Protein AF-A0A317T1D5-F1 (afdb_monomer)

Structure (mmCIF, N/CA/C/O backbone):
data_AF-A0A317T1D5-F1
#
_entry.id   AF-A0A317T1D5-F1
#
loop_
_atom_site.group_PDB
_atom_site.id
_atom_site.type_symbol
_atom_site.label_atom_id
_atom_site.label_alt_id
_atom_site.label_comp_id
_atom_site.label_asym_id
_atom_site.label_entity_id
_atom_site.label_seq_id
_atom_site.pdbx_PDB_ins_code
_atom_site.Cartn_x
_atom_site.Cartn_y
_atom_site.Cartn_z
_atom_site.occupancy
_atom_site.B_iso_or_equiv
_atom_site.auth_seq_id
_atom_site.auth_comp_id
_atom_site.auth_asym_id
_atom_site.auth_atom_id
_atom_site.pdbx_PDB_model_num
ATOM 1 N N . SER A 1 1 ? -10.820 20.258 -4.183 1.00 56.91 1 SER A N 1
ATOM 2 C CA . SER A 1 1 ? -10.909 20.602 -2.753 1.00 56.91 1 SER A CA 1
ATOM 3 C C . SER A 1 1 ? -9.842 19.813 -2.025 1.00 56.91 1 SER A C 1
ATOM 5 O O . SER A 1 1 ? -9.883 18.593 -2.111 1.00 56.91 1 SER A O 1
ATOM 7 N N 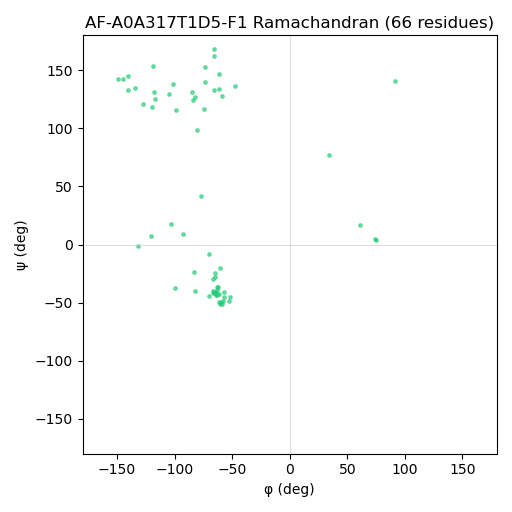. GLU A 1 2 ? -8.883 20.467 -1.369 1.00 78.81 2 GLU A N 1
ATOM 8 C CA . GLU A 1 2 ? -7.866 19.823 -0.512 1.00 78.81 2 GLU A CA 1
ATOM 9 C C . GLU A 1 2 ? -8.457 19.427 0.852 1.00 78.81 2 GLU A C 1
ATOM 11 O O . GLU A 1 2 ? -7.862 19.642 1.903 1.00 78.81 2 GLU A O 1
ATOM 16 N N . THR A 1 3 ? -9.677 18.891 0.862 1.00 91.12 3 THR A N 1
ATOM 17 C CA . THR A 1 3 ? -10.287 18.416 2.099 1.00 91.12 3 THR A CA 1
ATOM 18 C C . THR A 1 3 ? -9.616 17.102 2.490 1.00 91.12 3 THR A C 1
ATOM 20 O O . THR A 1 3 ? -9.727 16.131 1.733 1.00 91.12 3 THR A O 1
ATOM 23 N N . PRO A 1 4 ? -8.919 17.041 3.640 1.00 91.25 4 PRO A N 1
ATOM 24 C CA . PRO A 1 4 ? -8.309 15.804 4.090 1.00 91.25 4 PRO A CA 1
ATOM 25 C C . PRO A 1 4 ? -9.404 14.764 4.314 1.00 91.25 4 PRO A C 1
ATOM 27 O O . PRO A 1 4 ? -10.439 15.049 4.920 1.00 91.25 4 PRO A O 1
ATOM 30 N N . ARG A 1 5 ? -9.171 13.555 3.804 1.00 91.81 5 ARG A N 1
ATOM 31 C CA . ARG A 1 5 ? -9.990 12.386 4.119 1.00 91.81 5 ARG A CA 1
ATOM 32 C C . ARG A 1 5 ? -9.246 11.533 5.144 1.00 91.81 5 ARG A C 1
ATOM 34 O O . ARG A 1 5 ? -8.026 11.400 5.021 1.00 91.81 5 ARG A O 1
ATOM 41 N N . PRO A 1 6 ? -9.940 10.998 6.158 1.00 95.12 6 PRO A N 1
ATOM 42 C CA . PRO A 1 6 ? -9.325 10.061 7.084 1.00 95.12 6 PRO A CA 1
ATOM 43 C C . PRO A 1 6 ? -8.845 8.816 6.330 1.00 95.12 6 PRO A C 1
ATOM 45 O O . PRO A 1 6 ? -9.450 8.406 5.344 1.00 95.12 6 PRO A O 1
ATOM 48 N N . ALA A 1 7 ? -7.743 8.243 6.800 1.00 96.31 7 ALA A N 1
ATOM 49 C CA . ALA A 1 7 ? -7.219 6.966 6.341 1.00 96.31 7 ALA A CA 1
ATOM 50 C C . ALA A 1 7 ? -6.705 6.194 7.559 1.00 96.31 7 ALA A C 1
ATOM 52 O O . ALA A 1 7 ? -6.168 6.790 8.496 1.00 96.31 7 ALA A O 1
ATOM 53 N N . ILE A 1 8 ? -6.863 4.875 7.537 1.00 97.81 8 ILE A N 1
ATOM 54 C CA . ILE A 1 8 ? -6.437 3.962 8.605 1.00 97.81 8 ILE A CA 1
ATOM 55 C C . ILE A 1 8 ? -5.103 3.303 8.233 1.00 97.81 8 ILE A C 1
ATOM 57 O O . ILE A 1 8 ? -4.236 3.129 9.089 1.00 97.81 8 ILE A O 1
ATOM 61 N N . LEU A 1 9 ? -4.908 2.969 6.951 1.00 97.94 9 LEU A N 1
ATOM 62 C CA . LEU A 1 9 ? -3.706 2.301 6.448 1.00 97.94 9 LEU A CA 1
ATOM 63 C C . LEU A 1 9 ? -2.990 3.159 5.400 1.00 97.94 9 LEU A C 1
ATOM 65 O O . LEU A 1 9 ? -3.515 3.425 4.324 1.00 97.94 9 LEU A O 1
ATOM 69 N N . GLY A 1 10 ? -1.745 3.538 5.688 1.00 97.75 10 GLY A N 1
ATOM 70 C CA . GLY A 1 10 ? -0.863 4.212 4.736 1.00 97.75 10 GLY A CA 1
ATOM 71 C C . GLY A 1 10 ? 0.128 3.249 4.081 1.00 97.75 10 GLY A C 1
ATOM 72 O O . GLY A 1 10 ? 1.025 2.725 4.740 1.00 97.75 10 GLY A O 1
ATOM 73 N N . ILE A 1 11 ? 0.034 3.064 2.766 1.00 97.81 11 ILE A N 1
ATOM 74 C CA . ILE A 1 11 ? 1.022 2.331 1.972 1.00 97.81 11 ILE A CA 1
ATOM 75 C C . ILE A 1 11 ? 2.210 3.252 1.686 1.00 97.81 11 ILE A C 1
ATOM 77 O O . ILE A 1 11 ? 2.181 4.068 0.761 1.00 97.81 11 ILE A O 1
ATOM 81 N N . SER A 1 12 ? 3.274 3.102 2.482 1.00 96.62 12 SER A N 1
ATOM 82 C CA . SER A 1 12 ? 4.519 3.857 2.286 1.00 96.62 12 SER A CA 1
ATOM 83 C C . SER A 1 12 ? 5.268 3.415 1.024 1.00 96.62 12 SER A C 1
ATOM 85 O O . SER A 1 12 ? 5.772 4.233 0.255 1.00 96.62 12 SER A O 1
ATOM 87 N N . ARG A 1 13 ? 5.364 2.098 0.799 1.00 95.56 13 ARG A N 1
ATOM 88 C CA . ARG A 1 13 ? 6.062 1.503 -0.347 1.00 95.56 13 ARG A CA 1
ATOM 89 C C . ARG A 1 13 ? 5.392 0.195 -0.740 1.00 95.56 13 ARG A C 1
ATOM 91 O O . ARG A 1 13 ? 5.002 -0.592 0.114 1.00 95.56 13 ARG A O 1
ATOM 98 N N . VAL A 1 14 ? 5.335 -0.058 -2.040 1.00 96.56 14 VAL A N 1
ATOM 99 C CA 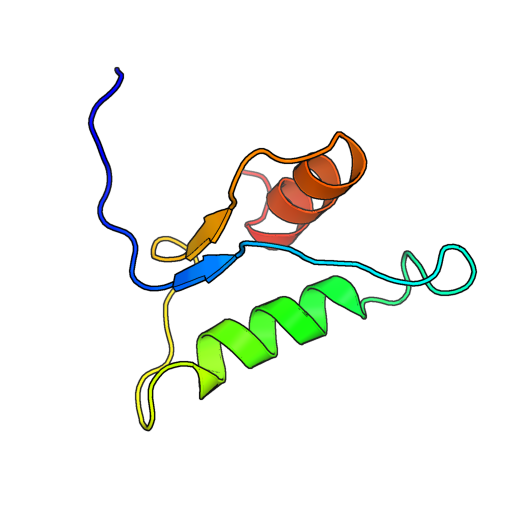. VAL A 1 14 ? 4.981 -1.355 -2.616 1.00 96.56 14 VAL A CA 1
ATOM 100 C C . VAL A 1 14 ? 5.884 -1.591 -3.816 1.00 96.56 14 VAL A C 1
ATOM 102 O O . VAL A 1 14 ? 6.093 -0.699 -4.639 1.00 96.56 14 VAL A O 1
ATOM 105 N N . TRP A 1 15 ? 6.467 -2.781 -3.899 1.00 96.62 15 TRP A N 1
ATOM 106 C CA . TRP A 1 15 ? 7.394 -3.130 -4.963 1.00 96.62 15 TRP A CA 1
ATOM 107 C C . TRP A 1 15 ? 7.234 -4.593 -5.342 1.00 96.62 15 TRP A C 1
ATOM 109 O O . TRP A 1 15 ? 7.015 -5.459 -4.500 1.00 96.62 15 TRP A O 1
ATOM 119 N N . VAL A 1 16 ? 7.361 -4.853 -6.638 1.00 97.69 16 VAL A N 1
ATOM 120 C CA . VAL A 1 16 ? 7.437 -6.195 -7.205 1.00 97.69 16 VAL A CA 1
ATOM 121 C C . VAL A 1 16 ? 8.576 -6.189 -8.215 1.00 97.69 16 VAL A C 1
ATOM 123 O O . VAL A 1 16 ? 8.671 -5.260 -9.033 1.00 97.69 16 VAL A O 1
ATOM 126 N N . CYS A 1 17 ? 9.409 -7.232 -8.160 1.00 97.62 17 CYS A N 1
ATOM 127 C CA . CYS A 1 17 ? 10.473 -7.478 -9.131 1.00 97.62 17 CYS A CA 1
ATOM 128 C C . CYS A 1 17 ? 9.937 -7.344 -10.559 1.00 97.62 17 CYS A C 1
ATOM 130 O O . CYS A 1 17 ? 8.845 -7.838 -10.847 1.00 97.62 17 CYS A O 1
ATOM 132 N N . ALA A 1 18 ? 10.686 -6.669 -11.437 1.00 95.88 18 ALA A N 1
ATOM 133 C CA . ALA A 1 18 ? 10.249 -6.354 -12.797 1.00 95.88 18 ALA A CA 1
ATOM 134 C C . ALA A 1 18 ? 9.760 -7.600 -13.553 1.00 95.88 18 ALA A C 1
ATOM 136 O O . ALA A 1 18 ? 8.645 -7.587 -14.077 1.00 95.88 18 ALA A O 1
ATOM 137 N N . ASP A 1 19 ? 10.510 -8.700 -13.461 1.00 97.81 19 ASP A N 1
ATOM 138 C CA . ASP A 1 19 ? 10.223 -9.978 -14.131 1.00 97.81 19 ASP A CA 1
ATOM 139 C C . ASP A 1 19 ? 8.998 -10.720 -13.567 1.00 97.81 19 ASP A C 1
ATOM 141 O O . ASP A 1 19 ? 8.554 -11.745 -14.097 1.00 97.81 19 ASP A O 1
ATOM 145 N N . HIS A 1 20 ? 8.436 -10.232 -12.460 1.00 97.19 20 HIS A N 1
ATOM 146 C CA . HIS A 1 20 ? 7.291 -10.829 -11.768 1.00 97.19 20 HIS A CA 1
ATOM 147 C C . HIS A 1 20 ? 6.091 -9.879 -11.669 1.00 97.19 20 HIS A C 1
ATOM 149 O O . HIS A 1 20 ? 5.086 -10.194 -11.023 1.00 97.19 20 HIS A O 1
ATOM 155 N N . ARG A 1 21 ? 6.150 -8.719 -12.332 1.00 95.62 21 ARG A N 1
ATOM 156 C CA . ARG A 1 21 ? 5.015 -7.790 -12.420 1.00 95.62 21 ARG A CA 1
ATOM 157 C C . ARG A 1 21 ? 3.863 -8.400 -13.219 1.00 95.62 21 ARG A C 1
ATOM 159 O O . ARG A 1 21 ? 4.027 -9.363 -13.958 1.00 95.62 21 ARG A O 1
ATOM 166 N N . ARG A 1 22 ? 2.667 -7.818 -13.052 1.00 94.44 22 ARG A N 1
ATOM 167 C CA . ARG A 1 22 ? 1.419 -8.221 -13.739 1.00 94.44 22 ARG A CA 1
ATOM 168 C C . ARG A 1 22 ? 0.951 -9.659 -13.450 1.00 94.44 22 ARG A C 1
ATOM 170 O O . ARG A 1 22 ? 0.068 -10.156 -14.132 1.00 94.44 22 ARG A O 1
ATOM 177 N N . ARG A 1 23 ? 1.469 -10.287 -12.388 1.00 97.12 23 ARG A N 1
ATOM 178 C CA . ARG A 1 23 ? 1.040 -11.606 -11.878 1.00 97.12 23 ARG A CA 1
ATOM 179 C C . ARG A 1 23 ? 0.159 -11.523 -10.620 1.00 97.12 23 ARG A C 1
ATOM 181 O O . ARG A 1 23 ? 0.071 -12.475 -9.857 1.00 97.12 23 ARG A O 1
ATOM 188 N N . GLY A 1 24 ? -0.420 -10.352 -10.337 1.00 96.69 24 GLY A N 1
ATOM 189 C CA . GLY A 1 24 ? -1.284 -10.125 -9.166 1.00 96.69 24 GLY A CA 1
ATOM 190 C C . GLY A 1 24 ? -0.568 -10.014 -7.810 1.00 96.69 24 GLY A C 1
ATOM 191 O O . GLY A 1 24 ? -1.233 -9.867 -6.791 1.00 96.69 24 GLY A O 1
ATOM 192 N N . ILE A 1 25 ? 0.769 -10.044 -7.768 1.00 98.38 25 ILE A N 1
ATOM 193 C CA . ILE A 1 25 ? 1.543 -10.023 -6.510 1.00 98.38 25 ILE A CA 1
ATOM 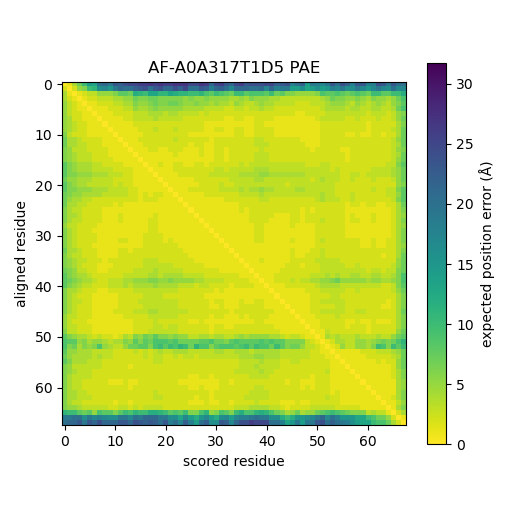194 C C . ILE A 1 25 ? 1.264 -8.753 -5.697 1.00 98.38 25 ILE A C 1
ATOM 196 O O . ILE A 1 25 ? 0.918 -8.843 -4.526 1.00 98.38 25 ILE A O 1
ATOM 200 N N . ALA A 1 26 ? 1.372 -7.575 -6.319 1.00 97.75 26 ALA A N 1
ATOM 201 C CA . ALA A 1 26 ? 1.147 -6.308 -5.626 1.00 97.75 26 ALA A CA 1
ATOM 202 C C . ALA A 1 26 ? -0.286 -6.193 -5.084 1.00 97.75 26 ALA A C 1
ATOM 204 O O . ALA A 1 26 ? -0.470 -5.802 -3.941 1.00 97.75 26 ALA A O 1
ATOM 205 N N . THR A 1 27 ? -1.285 -6.601 -5.870 1.00 97.69 27 THR A N 1
ATOM 206 C CA . THR A 1 27 ? -2.688 -6.661 -5.438 1.00 97.69 27 THR A CA 1
ATOM 207 C C . THR A 1 27 ? -2.856 -7.551 -4.210 1.00 97.69 27 THR A C 1
ATOM 209 O O . THR A 1 27 ? -3.399 -7.099 -3.211 1.00 97.69 27 THR A O 1
ATOM 212 N N . ARG A 1 28 ? -2.292 -8.766 -4.228 1.00 98.31 28 ARG A N 1
ATOM 213 C CA . ARG A 1 28 ? -2.335 -9.682 -3.078 1.00 98.31 28 ARG A CA 1
ATOM 214 C C . ARG A 1 28 ? -1.634 -9.118 -1.843 1.00 98.31 28 ARG A C 1
ATOM 216 O O . ARG A 1 28 ? -2.100 -9.352 -0.735 1.00 98.31 28 ARG A O 1
ATOM 223 N N . LEU A 1 29 ? -0.529 -8.390 -2.017 1.00 98.38 29 LEU A N 1
ATOM 224 C CA . LEU A 1 29 ? 0.145 -7.708 -0.909 1.00 98.38 29 LEU A CA 1
ATOM 225 C C . LEU A 1 29 ? -0.751 -6.624 -0.293 1.00 98.38 29 LEU A C 1
ATOM 227 O O . LEU A 1 29 ? -0.839 -6.545 0.927 1.00 98.38 29 LEU A O 1
ATOM 231 N N . LEU A 1 30 ? -1.435 -5.828 -1.120 1.00 98.12 30 LEU A N 1
ATOM 232 C CA . LEU A 1 30 ? -2.364 -4.793 -0.657 1.00 98.12 30 LEU A CA 1
ATOM 233 C C . LEU A 1 30 ? -3.597 -5.397 0.033 1.00 98.12 30 LEU A C 1
ATOM 235 O O . LEU A 1 30 ? -3.999 -4.916 1.091 1.00 98.12 30 LEU A O 1
ATOM 239 N N . ASP A 1 31 ? -4.154 -6.479 -0.518 1.00 98.00 31 ASP A N 1
ATOM 240 C CA . ASP A 1 31 ? -5.296 -7.186 0.071 1.00 98.00 31 ASP A CA 1
ATOM 241 C C . ASP A 1 31 ? -4.936 -7.823 1.422 1.00 98.00 31 ASP A C 1
ATOM 243 O O . ASP A 1 31 ? -5.683 -7.696 2.387 1.00 98.00 31 ASP A O 1
ATOM 247 N N . CYS A 1 32 ? -3.753 -8.431 1.520 1.00 98.19 32 CYS A N 1
ATOM 248 C CA . CYS A 1 32 ? -3.232 -8.968 2.774 1.00 98.19 32 CYS A CA 1
ATOM 249 C C . CYS A 1 32 ? -3.012 -7.854 3.810 1.00 98.19 32 CYS A C 1
ATOM 251 O O . CYS A 1 32 ? -3.395 -7.998 4.969 1.00 98.19 32 CYS A O 1
ATOM 253 N N . ALA A 1 33 ? -2.450 -6.714 3.392 1.00 98.00 33 ALA A N 1
ATOM 254 C CA . ALA A 1 33 ? -2.232 -5.584 4.286 1.00 98.00 33 ALA A CA 1
ATOM 255 C C . ALA A 1 33 ? -3.554 -5.077 4.880 1.00 98.00 33 ALA A C 1
ATOM 257 O O . ALA A 1 33 ? -3.666 -4.971 6.097 1.00 98.00 33 ALA A O 1
ATOM 258 N N . ARG A 1 34 ? -4.589 -4.839 4.065 1.00 97.88 34 ARG A N 1
ATOM 259 C CA . ARG A 1 34 ? -5.890 -4.384 4.591 1.00 97.88 34 ARG A CA 1
ATOM 260 C C . ARG A 1 34 ? -6.587 -5.425 5.483 1.00 97.88 34 ARG A C 1
ATOM 262 O O . ARG A 1 34 ? -7.373 -5.047 6.341 1.00 97.88 34 ARG A O 1
ATOM 269 N N . GLU A 1 35 ? -6.337 -6.720 5.280 1.00 98.25 35 GLU A N 1
ATOM 270 C CA . GLU A 1 35 ? -6.970 -7.804 6.048 1.00 98.25 35 GLU A CA 1
ATOM 271 C C . GLU A 1 35 ? -6.275 -8.070 7.389 1.00 98.25 35 GLU A C 1
ATOM 273 O O . GLU A 1 35 ? -6.902 -8.602 8.304 1.00 98.25 35 GLU A O 1
ATOM 278 N N . HIS A 1 36 ? -4.995 -7.707 7.514 1.00 97.88 36 HIS A N 1
ATOM 279 C CA . HIS A 1 36 ? -4.163 -8.135 8.642 1.00 97.88 36 HIS A CA 1
ATOM 280 C C . HIS A 1 36 ? -3.370 -7.020 9.331 1.00 97.88 36 HIS A C 1
ATOM 282 O O . HIS A 1 36 ? -2.681 -7.299 10.310 1.00 97.88 36 HIS A O 1
ATOM 288 N N . PHE A 1 37 ? -3.449 -5.769 8.868 1.00 97.69 37 PHE A N 1
ATOM 289 C CA . PHE A 1 37 ? -2.725 -4.659 9.498 1.00 97.69 37 PHE A CA 1
ATOM 290 C C . PHE A 1 37 ? -3.187 -4.388 10.937 1.00 97.69 37 PHE A C 1
ATOM 292 O O . PHE A 1 37 ? -2.357 -4.128 11.806 1.00 97.69 37 PHE A O 1
ATOM 299 N N . ILE A 1 38 ? -4.493 -4.491 11.203 1.00 97.44 38 ILE A N 1
ATOM 300 C CA . ILE A 1 38 ? -5.072 -4.390 12.547 1.00 97.44 38 ILE A CA 1
ATOM 301 C C . ILE A 1 38 ? -5.726 -5.728 12.882 1.00 97.44 38 ILE A C 1
ATOM 303 O O . ILE A 1 38 ? -6.577 -6.226 12.147 1.00 97.44 38 ILE A O 1
ATOM 307 N N . TYR A 1 39 ? -5.332 -6.324 14.005 1.00 96.50 39 TYR A N 1
ATOM 308 C CA . TYR A 1 39 ? -5.872 -7.611 14.431 1.00 96.50 39 TYR A CA 1
ATOM 309 C C . TYR A 1 39 ? -7.396 -7.551 14.604 1.00 96.50 39 TYR A C 1
ATOM 311 O O . TYR A 1 39 ? -7.917 -6.694 15.315 1.00 96.50 39 TYR A O 1
ATOM 319 N N . GLY A 1 40 ? -8.103 -8.483 13.961 1.00 95.44 40 GLY A N 1
ATOM 320 C CA . GLY A 1 40 ? -9.562 -8.586 14.045 1.00 95.44 40 GLY A CA 1
ATOM 321 C C . GLY A 1 40 ? -10.332 -7.518 13.261 1.00 95.44 40 GLY A C 1
ATOM 322 O O . GLY A 1 40 ? -11.558 -7.508 13.333 1.00 95.44 40 GLY A O 1
ATOM 323 N N . MET A 1 41 ? -9.652 -6.652 12.500 1.00 96.81 41 MET A N 1
ATOM 324 C CA . MET A 1 41 ? -10.285 -5.617 11.685 1.00 96.81 41 MET A CA 1
ATOM 325 C C . MET A 1 41 ? -9.795 -5.683 10.240 1.00 96.81 41 MET A C 1
ATOM 327 O O . MET A 1 41 ? -8.619 -5.485 9.948 1.00 96.81 41 MET A O 1
ATOM 331 N N . LYS A 1 42 ? -10.742 -5.881 9.325 1.00 97.69 42 LYS A N 1
ATOM 332 C CA . LYS A 1 42 ? -10.522 -5.678 7.898 1.00 97.69 42 LYS A CA 1
ATOM 333 C C . LYS A 1 42 ? -10.726 -4.200 7.573 1.00 97.69 42 LYS A C 1
ATOM 335 O O . LYS A 1 42 ? -11.781 -3.649 7.871 1.00 97.69 42 LYS A O 1
ATOM 340 N N . ILE A 1 43 ? -9.721 -3.583 6.969 1.00 98.19 43 ILE A N 1
ATOM 341 C CA . ILE A 1 43 ? -9.747 -2.185 6.539 1.00 98.19 43 ILE A CA 1
ATOM 342 C C . ILE A 1 43 ? -10.397 -2.116 5.153 1.00 98.19 43 ILE A C 1
ATOM 344 O O . ILE A 1 43 ? -10.047 -2.885 4.248 1.00 98.19 43 ILE A O 1
ATOM 348 N N . GLU A 1 44 ? -11.362 -1.214 4.985 1.00 96.88 44 GLU A N 1
ATOM 349 C CA . GLU A 1 44 ? -11.987 -0.981 3.686 1.00 96.88 44 GLU A CA 1
ATOM 350 C C . GLU A 1 44 ? -11.039 -0.226 2.758 1.00 96.88 44 GLU A C 1
ATOM 352 O O . GLU A 1 44 ? -10.155 0.503 3.206 1.00 96.88 44 GLU A O 1
ATOM 357 N N . LYS A 1 45 ? -11.186 -0.418 1.441 1.00 95.69 45 LYS A N 1
ATOM 358 C CA . LYS A 1 45 ? -10.266 0.203 0.475 1.00 95.69 45 LYS A CA 1
ATOM 359 C C . LYS A 1 45 ? -10.238 1.723 0.629 1.00 95.69 45 LYS A C 1
ATOM 361 O O . LYS A 1 45 ? -9.151 2.285 0.624 1.00 95.69 45 LYS A O 1
ATOM 366 N N . ASP A 1 46 ? -11.390 2.353 0.847 1.00 94.94 46 ASP A N 1
ATOM 367 C CA . ASP A 1 46 ? -11.523 3.808 1.004 1.00 94.94 46 ASP A CA 1
ATOM 368 C C . ASP A 1 46 ? -10.730 4.382 2.190 1.00 94.94 46 ASP A C 1
ATOM 370 O O . ASP A 1 46 ? -10.387 5.563 2.182 1.00 94.94 46 ASP A O 1
ATOM 374 N N . ASP A 1 47 ? -10.367 3.539 3.161 1.00 96.94 47 ASP A N 1
ATOM 375 C CA . ASP A 1 47 ? -9.539 3.897 4.314 1.00 96.94 47 ASP A CA 1
ATOM 376 C C . ASP A 1 47 ? -8.036 3.638 4.078 1.00 96.94 47 ASP A C 1
ATOM 378 O O . ASP A 1 47 ? -7.223 3.722 5.009 1.00 96.94 47 ASP A O 1
ATOM 382 N N . VAL A 1 48 ? -7.638 3.311 2.844 1.00 97.19 48 VAL A N 1
ATOM 383 C CA . VAL A 1 48 ? -6.246 3.080 2.444 1.00 97.19 48 VAL A CA 1
ATOM 384 C C . VAL A 1 48 ? -5.714 4.263 1.639 1.00 97.19 48 VAL A C 1
ATOM 386 O O . VAL A 1 48 ? -6.288 4.676 0.636 1.00 97.19 48 VAL A O 1
ATOM 389 N N . ALA A 1 49 ? -4.550 4.779 2.032 1.00 96.56 49 ALA A N 1
ATOM 390 C CA . ALA A 1 49 ? -3.858 5.870 1.350 1.00 96.56 49 ALA A CA 1
ATOM 391 C C . ALA A 1 49 ? -2.479 5.432 0.835 1.00 96.56 49 ALA A C 1
ATOM 393 O O . ALA A 1 49 ? -1.845 4.543 1.397 1.00 96.56 49 ALA A O 1
ATOM 394 N N . PHE A 1 50 ? -1.978 6.086 -0.217 1.00 95.81 50 PHE A N 1
ATOM 395 C CA . PHE A 1 50 ? -0.655 5.828 -0.798 1.00 95.81 50 PHE A CA 1
ATOM 396 C 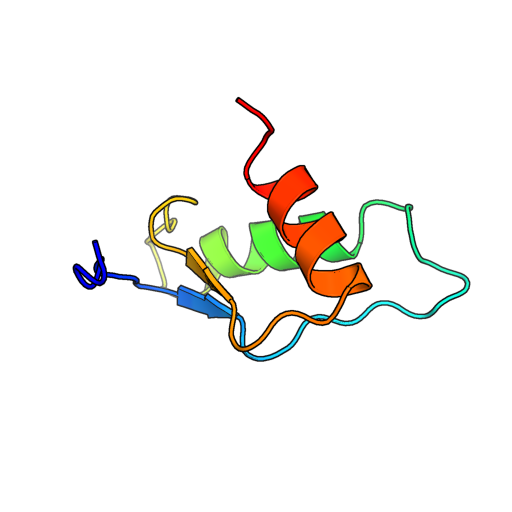C . PHE A 1 50 ? 0.218 7.079 -0.695 1.00 95.81 50 PHE A C 1
ATOM 398 O O . PHE A 1 50 ? -0.205 8.163 -1.097 1.00 95.81 50 PHE A O 1
ATOM 405 N N . SER A 1 51 ? 1.454 6.943 -0.207 1.00 93.69 51 SER A N 1
ATOM 406 C CA . SER A 1 51 ? 2.395 8.069 -0.190 1.00 93.69 51 SER A CA 1
ATOM 407 C C . SER A 1 51 ? 3.080 8.235 -1.547 1.00 93.69 51 SER A C 1
ATOM 409 O O . SER A 1 51 ? 3.677 7.275 -2.031 1.00 93.69 51 SER A O 1
ATOM 411 N N . GLN A 1 52 ? 3.022 9.446 -2.118 1.00 86.25 52 GLN A N 1
ATOM 412 C CA . GLN A 1 52 ? 3.739 9.879 -3.333 1.00 86.25 52 GLN A CA 1
ATOM 413 C C . GLN A 1 52 ? 3.920 8.772 -4.393 1.00 86.25 52 GLN A C 1
ATOM 415 O O . GLN A 1 52 ? 5.004 8.193 -4.522 1.00 86.25 52 GLN A O 1
ATOM 420 N N . PRO A 1 53 ? 2.866 8.447 -5.162 1.00 86.62 53 PRO A N 1
ATOM 421 C CA . PRO A 1 53 ? 2.938 7.359 -6.122 1.00 86.62 53 PRO A CA 1
ATOM 422 C C . PRO A 1 53 ? 3.927 7.674 -7.252 1.00 86.62 53 PRO A C 1
ATOM 424 O O . PRO A 1 53 ? 3.866 8.727 -7.883 1.00 86.62 53 PRO A O 1
ATOM 427 N N . THR A 1 54 ? 4.796 6.709 -7.566 1.00 94.00 54 THR A N 1
ATOM 428 C CA . THR A 1 5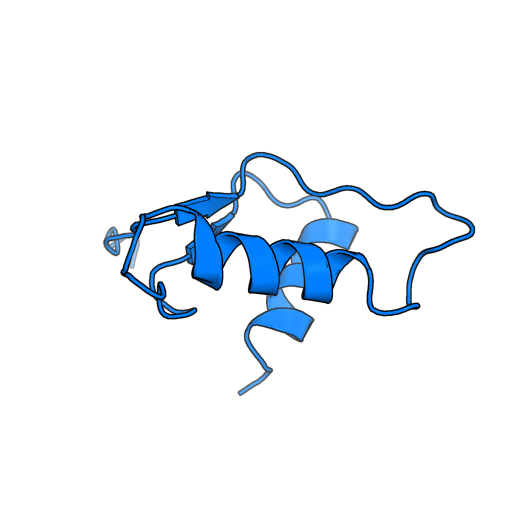4 ? 5.469 6.666 -8.876 1.00 94.00 54 THR A CA 1
ATOM 429 C C . THR A 1 54 ? 4.437 6.407 -9.975 1.00 94.00 54 THR A C 1
ATOM 431 O O . THR A 1 54 ? 3.322 5.976 -9.682 1.00 94.00 54 THR A O 1
ATOM 434 N N . GLU A 1 55 ? 4.795 6.570 -11.249 1.00 93.62 55 GLU A 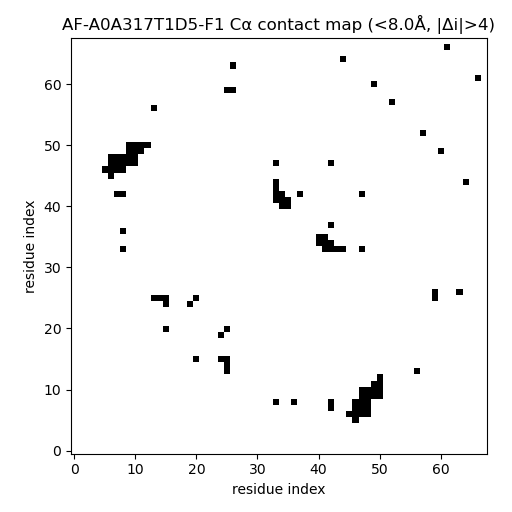N 1
ATOM 435 C CA . GLU A 1 55 ? 3.891 6.246 -12.365 1.00 93.62 55 GLU A CA 1
ATOM 436 C C . GLU A 1 55 ? 3.337 4.811 -12.267 1.00 93.62 55 GLU A C 1
ATOM 438 O O . GLU A 1 55 ? 2.123 4.589 -12.304 1.00 93.62 55 GLU A O 1
ATOM 443 N N . SER A 1 56 ? 4.225 3.837 -12.031 1.00 94.25 56 SER A N 1
ATOM 444 C CA . SER A 1 56 ? 3.836 2.435 -11.834 1.00 94.25 56 SER A CA 1
ATOM 445 C C . SER A 1 56 ? 2.965 2.225 -10.589 1.00 94.25 56 SER A C 1
ATOM 447 O O . SER A 1 56 ? 2.023 1.432 -10.624 1.00 94.25 56 SER A O 1
ATOM 449 N N . GLY A 1 57 ? 3.238 2.965 -9.508 1.00 94.81 57 GLY A N 1
ATOM 450 C CA . GLY A 1 57 ? 2.442 2.942 -8.282 1.00 94.81 57 GLY A CA 1
ATOM 451 C C . GLY A 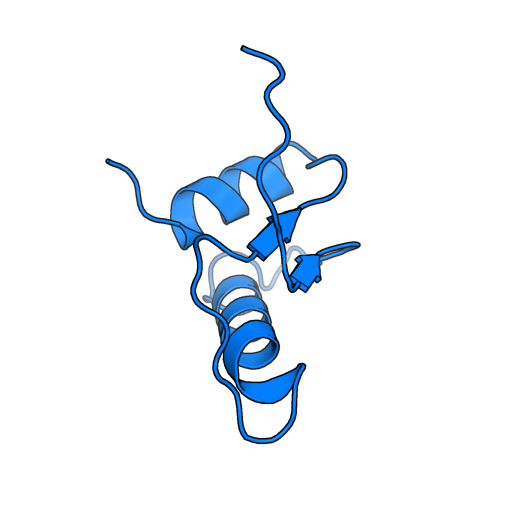1 57 ? 1.042 3.517 -8.490 1.00 94.81 57 GLY A C 1
ATOM 452 O O . GLY A 1 57 ? 0.070 2.938 -8.019 1.00 94.81 57 GLY A O 1
ATOM 453 N N . GLY A 1 58 ? 0.915 4.599 -9.260 1.00 94.62 58 GLY A N 1
ATOM 454 C CA . GLY A 1 58 ? -0.373 5.191 -9.612 1.00 94.62 58 GLY A CA 1
ATOM 455 C C . GLY A 1 58 ? -1.221 4.265 -10.485 1.00 94.62 58 GLY A C 1
ATOM 456 O O . GLY A 1 58 ? -2.421 4.131 -10.253 1.00 94.62 58 GLY A O 1
ATOM 457 N N . ALA A 1 59 ? -0.607 3.579 -11.456 1.00 94.31 59 ALA A N 1
ATOM 458 C CA . ALA A 1 59 ? -1.295 2.576 -12.272 1.00 94.31 59 ALA A CA 1
ATOM 459 C C . ALA A 1 59 ? -1.774 1.378 -11.436 1.00 94.31 59 ALA A C 1
ATOM 461 O O . ALA A 1 59 ? -2.890 0.897 -11.632 1.00 94.31 59 ALA A O 1
ATOM 462 N N . LEU A 1 60 ? -0.951 0.920 -10.485 1.00 95.62 60 LEU A N 1
ATOM 463 C CA . LEU A 1 60 ? -1.341 -0.105 -9.520 1.00 95.62 60 LEU A CA 1
ATOM 464 C C . LEU A 1 60 ? -2.518 0.362 -8.655 1.00 95.62 60 LEU A C 1
ATOM 466 O O . LEU A 1 60 ? -3.496 -0.371 -8.552 1.00 95.62 60 LEU A O 1
ATOM 470 N N . ALA A 1 61 ? -2.440 1.560 -8.069 1.00 95.56 61 ALA A N 1
ATOM 471 C CA . ALA A 1 61 ? -3.478 2.092 -7.191 1.00 95.56 61 ALA A CA 1
ATOM 472 C C . ALA A 1 61 ? -4.825 2.192 -7.920 1.00 95.56 61 ALA A C 1
ATOM 474 O O . ALA A 1 61 ? -5.802 1.616 -7.455 1.00 95.56 61 ALA A O 1
ATOM 475 N N . ARG A 1 62 ? -4.866 2.812 -9.109 1.00 93.94 62 ARG A N 1
ATOM 476 C CA . ARG A 1 62 ? -6.096 2.906 -9.922 1.00 93.94 62 ARG A CA 1
ATOM 477 C C . ARG A 1 62 ? -6.687 1.534 -10.248 1.00 93.94 62 ARG A C 1
ATOM 479 O O . ARG A 1 62 ? -7.883 1.328 -10.104 1.00 93.94 62 ARG A O 1
ATOM 486 N N . GLY A 1 63 ? -5.846 0.579 -10.650 1.00 94.50 63 GLY A N 1
ATOM 487 C CA . GLY A 1 63 ? -6.308 -0.782 -10.925 1.00 94.50 63 GLY A CA 1
ATOM 488 C C . GLY A 1 63 ? -6.802 -1.521 -9.678 1.00 94.50 63 GLY A C 1
ATOM 489 O O . GLY A 1 63 ? -7.671 -2.379 -9.786 1.00 94.50 63 GLY A O 1
ATOM 490 N N . TRP A 1 64 ? -6.257 -1.208 -8.500 1.00 95.81 64 TRP A N 1
ATOM 49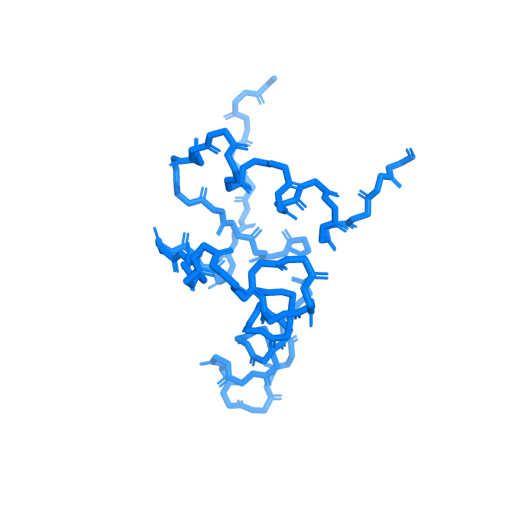1 C CA . TRP A 1 64 ? -6.619 -1.869 -7.250 1.00 95.81 64 TRP A CA 1
ATOM 492 C C . TRP A 1 64 ? -7.886 -1.301 -6.609 1.00 95.81 64 TRP A C 1
ATOM 494 O O . TRP A 1 64 ? -8.704 -2.083 -6.125 1.00 95.81 64 TRP A O 1
ATOM 504 N N . PHE A 1 65 ? -8.082 0.018 -6.628 1.00 93.38 65 PHE A N 1
ATOM 505 C CA . PHE A 1 65 ? -9.328 0.639 -6.165 1.00 93.38 65 PHE A CA 1
ATOM 506 C C . PHE A 1 65 ? -10.531 0.264 -7.038 1.00 93.38 65 PHE A C 1
ATOM 508 O O . PHE A 1 65 ? -11.644 0.197 -6.530 1.00 93.38 65 PHE A O 1
ATOM 515 N N . GLY A 1 66 ? -10.284 -0.100 -8.298 1.00 84.94 66 GLY A N 1
ATOM 516 C CA . GLY A 1 66 ? -11.322 -0.207 -9.315 1.00 84.94 66 GLY A CA 1
ATOM 517 C C . GLY A 1 66 ? -11.441 1.131 -10.037 1.00 84.94 66 GLY A C 1
ATOM 518 O O . GLY A 1 66 ? -11.272 2.186 -9.430 1.00 84.94 66 GLY A O 1
ATOM 519 N N . ALA A 1 67 ? -11.642 1.084 -11.351 1.00 56.06 67 ALA A N 1
ATOM 520 C CA . ALA A 1 67 ? -12.105 2.263 -12.065 1.00 56.06 67 ALA A CA 1
ATOM 521 C C . ALA A 1 67 ? -13.587 2.463 -11.720 1.00 56.06 67 ALA A C 1
ATOM 523 O O . ALA A 1 67 ? -14.313 1.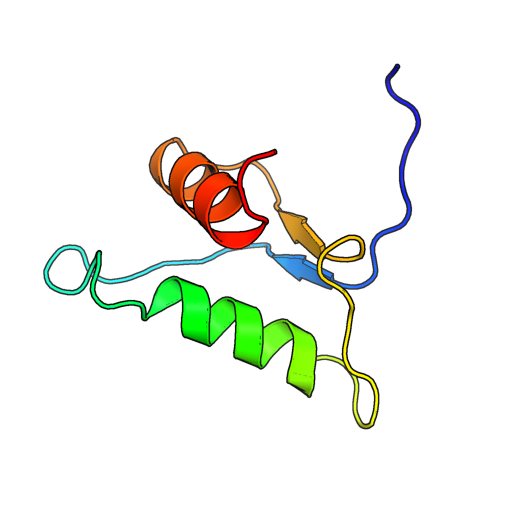467 -11.652 1.00 56.06 67 ALA A O 1
ATOM 524 N N . ASP A 1 68 ? -14.002 3.712 -11.517 1.00 44.62 68 ASP A N 1
ATOM 525 C CA . ASP A 1 68 ? -15.385 4.088 -11.828 1.00 44.62 68 ASP A CA 1
ATOM 526 C C . ASP A 1 68 ? -15.681 3.783 -13.308 1.00 44.62 68 ASP A C 1
ATOM 528 O O . ASP A 1 68 ? -14.767 3.992 -14.151 1.00 44.62 68 ASP A O 1
#

pLDDT: mean 93.61, std 9.53, range [44.62, 98.38]

Organism: NCBI:txid42249

Solvent-accessible surface area (backbone atoms only — not comparable to full-atom values): 4459 Å² total; per-residue (Å²): 130,95,70,86,73,80,62,83,44,75,46,73,77,86,87,67,60,79,96,56,54,97,68,56,56,67,58,53,53,52,53,49,43,33,53,58,72,42,86,99,39,72,55,57,72,84,31,52,42,72,54,84,65,50,75,70,48,45,55,49,47,46,65,66,76,49,77,132

Radius of gyration: 12.52 Å; Cα contacts (8 Å, |Δi|>4): 53; chains: 1; bounding box: 26×32×29 Å

Mean predicted aligned error: 3.51 Å

Nearest PDB structures (foldseek):
  5n22-assembly4_D  TM=9.816E-01  e=1.696E-05  Xenopus laevis
  4mxe-assembly1_B  TM=9.671E-01  e=1.470E-05  Homo sapiens
  5n1u-assembly2_B  TM=9.793E-01  e=3.234E-05  Xenopus laevis
  6sp0-assembly1_A  TM=9.776E-01  e=7.116E-05  Mus musculus
  5t53-assembly1_A  TM=8.513E-01  e=3.010E-05  Homo sapiens

Foldseek 3Di:
DPDDDAADAEDADFDDDPVCPPVCPRLVVVQCCQCPVDPPHRHDLSNYHYDPADPVRVVVNDVNVDPD

Sequence (68 aa):
SETPRPAILGISRVWVCADHRRRGIATRLLDCAREHFIYGMKIEKDDVAFSQPTESGGALARGWFGAD

InterPro domains:
  IPR016181 Acyl-CoA N-acyltransferase [SSF55729] (7-37)
  IPR028009 N-acetyltransferase ESCO, acetyl-transferase domain [PF13880] (6-67)

Secondary structure (DSSP, 8-state):
--PPPP-SEEE------GGGTTSSHHHHHHHHHHHHSBTTBPPPGGGEEESS--HHHHHHHHHHH---